Protein AF-A0A970CP35-F1 (afdb_monomer_lite)

pLDDT: mean 85.04, std 11.03, range [39.12, 98.06]

Radius of gyration: 14.08 Å; chains: 1; bounding box: 34×29×34 Å

Foldseek 3Di:
DEQKQAEQPPDPPQPCPDCVVVCDPRNDIDGDPCVLVVLLVVLVPDPDAEEDEYAPRYACPHPCCVPPVSVVNSVVSCVVSPHHYDYDHDDDDPD

Secondary structure (DSSP, 8-state):
--SEES-TT--TT-GGGSGGG--TTTTS-EE-TTHHHHHHHHHHH-SS--EEEE-SSS-TTSTTHHHH-TTHHHHHHHHHTT-EEEE--------

Structure (mmCIF, N/CA/C/O backbone):
data_AF-A0A970CP35-F1
#
_entry.id   AF-A0A970CP35-F1
#
loop_
_atom_site.group_PDB
_atom_site.id
_atom_site.type_symbol
_atom_site.label_atom_id
_atom_site.label_alt_id
_atom_site.label_comp_id
_atom_site.label_asym_id
_atom_site.label_entity_id
_atom_site.label_seq_id
_atom_site.pdbx_PDB_ins_code
_atom_site.Cartn_x
_atom_site.Cartn_y
_atom_site.Cartn_z
_atom_site.occupancy
_atom_site.B_iso_or_equiv
_atom_site.auth_seq_id
_atom_site.auth_comp_id
_atom_site.auth_asym_id
_atom_site.auth_atom_id
_atom_site.pdbx_PDB_model_num
ATOM 1 N N . MET A 1 1 ? 1.812 -2.039 4.882 1.00 83.06 1 MET A N 1
ATOM 2 C CA . MET A 1 1 ? 0.924 -2.771 3.950 1.00 83.06 1 MET A CA 1
ATOM 3 C C . MET A 1 1 ? 1.494 -2.622 2.544 1.00 83.06 1 MET A C 1
ATOM 5 O O . MET A 1 1 ? 1.966 -1.538 2.245 1.00 83.06 1 MET A O 1
ATOM 9 N N . ASN A 1 2 ? 1.479 -3.660 1.706 1.00 82.31 2 ASN A N 1
ATOM 10 C CA . ASN A 1 2 ? 1.986 -3.571 0.324 1.00 82.31 2 ASN A CA 1
ATOM 11 C C . ASN A 1 2 ? 0.859 -3.966 -0.627 1.00 82.31 2 ASN A C 1
ATOM 13 O O . ASN A 1 2 ? 0.359 -5.094 -0.514 1.00 82.31 2 ASN A O 1
ATOM 17 N N . ILE A 1 3 ? 0.451 -3.041 -1.495 1.00 86.69 3 ILE A N 1
ATOM 18 C CA . ILE A 1 3 ? -0.682 -3.203 -2.424 1.00 86.69 3 ILE A CA 1
ATOM 19 C C . ILE A 1 3 ? -0.189 -3.710 -3.779 1.00 86.69 3 ILE A C 1
ATOM 21 O O . ILE A 1 3 ? -0.792 -4.614 -4.361 1.00 86.69 3 ILE A O 1
ATOM 25 N N . TYR A 1 4 ? 0.974 -3.222 -4.202 1.00 86.00 4 TYR A N 1
ATOM 26 C CA . TYR A 1 4 ? 1.774 -3.845 -5.242 1.00 86.00 4 TYR A CA 1
ATOM 27 C C . TYR A 1 4 ? 2.715 -4.906 -4.653 1.00 86.00 4 TYR A C 1
ATOM 29 O O . TYR A 1 4 ? 3.141 -4.839 -3.496 1.00 86.00 4 TYR A O 1
ATOM 37 N N . LYS A 1 5 ? 3.023 -5.923 -5.454 1.00 81.12 5 LYS A N 1
ATOM 38 C CA . LYS A 1 5 ? 4.153 -6.830 -5.259 1.00 81.12 5 LYS A CA 1
ATOM 39 C C . LYS A 1 5 ? 5.265 -6.337 -6.183 1.00 81.12 5 LYS A C 1
ATOM 41 O O . LYS A 1 5 ? 4.986 -6.060 -7.349 1.00 81.12 5 LYS A O 1
ATOM 46 N N . VAL A 1 6 ? 6.476 -6.247 -5.628 1.00 79.69 6 VAL A N 1
ATOM 47 C CA . VAL A 1 6 ? 7.710 -5.775 -6.282 1.00 79.69 6 VAL A CA 1
ATOM 48 C C . VAL A 1 6 ? 7.594 -4.366 -6.888 1.00 79.69 6 VAL A C 1
ATOM 50 O O . VAL A 1 6 ? 6.604 -3.666 -6.672 1.00 79.69 6 VAL A O 1
ATOM 53 N N . CYS A 1 7 ? 8.654 -3.872 -7.530 1.00 77.56 7 CYS A N 1
ATOM 54 C CA . CYS A 1 7 ? 8.668 -2.537 -8.130 1.00 77.56 7 CYS A CA 1
ATOM 55 C C . CYS A 1 7 ? 9.715 -2.450 -9.251 1.00 77.56 7 CYS A C 1
ATOM 57 O O . CYS A 1 7 ? 10.827 -2.952 -9.091 1.00 77.56 7 CYS A O 1
ATOM 59 N N . SER A 1 8 ? 9.380 -1.727 -10.324 1.00 78.06 8 SER A N 1
ATOM 60 C CA . SER A 1 8 ? 10.129 -1.616 -11.585 1.00 78.06 8 SER A CA 1
ATOM 61 C C . SER A 1 8 ? 11.429 -0.792 -11.542 1.00 78.06 8 SER A C 1
ATOM 63 O O . SER A 1 8 ? 12.117 -0.682 -12.548 1.00 78.06 8 SER A O 1
ATOM 65 N N . HIS A 1 9 ? 11.805 -0.218 -10.395 1.00 79.81 9 HIS A N 1
ATOM 66 C CA . HIS A 1 9 ? 12.951 0.700 -10.274 1.00 79.81 9 HIS A CA 1
ATOM 67 C C . HIS A 1 9 ? 14.351 0.052 -10.307 1.00 79.81 9 HIS A C 1
ATOM 69 O O . HIS A 1 9 ? 15.351 0.765 -10.279 1.00 79.81 9 HIS A O 1
ATOM 75 N N . GLY A 1 10 ? 14.471 -1.277 -10.321 1.00 79.56 10 GLY A N 1
ATOM 76 C CA . GLY A 1 10 ? 15.770 -1.928 -10.540 1.00 79.56 10 GLY A CA 1
ATOM 77 C C . GLY A 1 10 ? 16.806 -1.842 -9.396 1.00 79.56 10 GLY A C 1
ATOM 78 O O . GLY A 1 10 ? 17.936 -2.291 -9.578 1.00 79.56 10 GLY A O 1
ATOM 79 N N . CYS A 1 11 ? 16.469 -1.323 -8.208 1.00 82.19 11 CYS A N 1
ATOM 80 C CA . CYS A 1 11 ? 17.433 -1.019 -7.130 1.00 82.19 11 CYS A CA 1
ATOM 81 C C . CYS A 1 11 ? 18.141 -2.247 -6.524 1.00 82.19 11 CYS A C 1
ATOM 83 O O . CYS A 1 11 ? 17.505 -3.066 -5.857 1.00 82.19 11 CYS A O 1
ATOM 85 N N . ILE A 1 12 ? 19.463 -2.377 -6.714 1.00 83.69 12 ILE A N 1
ATOM 86 C CA . ILE A 1 12 ? 20.272 -3.560 -6.315 1.00 83.69 12 ILE A CA 1
ATOM 87 C C . ILE A 1 12 ? 20.294 -3.851 -4.812 1.00 83.69 12 ILE A C 1
ATOM 89 O O . ILE A 1 12 ? 20.499 -4.989 -4.419 1.00 83.69 12 ILE A O 1
ATOM 93 N N . TYR A 1 13 ? 20.007 -2.852 -3.984 1.00 83.69 13 TYR A N 1
ATOM 94 C CA . TYR A 1 13 ? 20.030 -2.940 -2.523 1.00 83.69 13 TYR A CA 1
ATOM 95 C C . TYR A 1 13 ? 18.634 -3.084 -1.896 1.00 83.69 13 TYR A C 1
ATOM 97 O O . TYR A 1 13 ? 18.468 -2.885 -0.694 1.00 83.69 13 TYR A O 1
ATOM 105 N N . ARG A 1 14 ? 17.594 -3.365 -2.692 1.00 80.62 14 ARG A N 1
ATOM 106 C CA . ARG A 1 14 ? 16.238 -3.496 -2.154 1.00 80.62 14 ARG A CA 1
ATOM 107 C C . ARG A 1 14 ? 16.076 -4.828 -1.424 1.00 80.62 14 ARG A C 1
ATOM 109 O O . ARG A 1 14 ? 16.232 -5.882 -2.029 1.00 80.62 14 ARG A O 1
ATOM 116 N N . ASP A 1 15 ? 15.660 -4.760 -0.163 1.00 84.75 15 ASP A N 1
ATOM 117 C CA . ASP A 1 15 ? 15.457 -5.922 0.712 1.00 84.75 15 ASP A CA 1
ATOM 118 C C . ASP A 1 15 ? 14.523 -6.986 0.107 1.00 84.75 15 ASP A C 1
ATOM 120 O O . ASP A 1 15 ? 14.781 -8.183 0.202 1.00 84.75 15 ASP A O 1
ATOM 124 N N . SER A 1 16 ? 13.497 -6.569 -0.647 1.00 79.62 16 SER A N 1
ATOM 125 C CA . SER A 1 16 ? 12.571 -7.494 -1.314 1.00 79.62 16 SER A CA 1
ATOM 126 C C . SER A 1 16 ? 13.205 -8.381 -2.397 1.00 79.62 16 SER A C 1
ATOM 128 O O . SER A 1 16 ? 12.534 -9.292 -2.876 1.00 79.62 16 SER A O 1
ATOM 130 N N . ARG A 1 17 ? 14.476 -8.155 -2.764 1.00 80.50 17 ARG A N 1
ATOM 131 C CA . ARG A 1 17 ? 15.266 -9.041 -3.638 1.00 80.50 17 ARG A CA 1
ATOM 132 C C . ARG A 1 17 ? 15.868 -10.240 -2.916 1.00 80.50 17 ARG A C 1
ATOM 134 O O . ARG A 1 17 ? 16.348 -11.151 -3.580 1.00 80.50 17 ARG A O 1
ATOM 141 N N . SER A 1 18 ? 15.865 -10.243 -1.586 1.00 85.25 18 SER A N 1
ATOM 142 C CA . SER A 1 18 ? 16.373 -11.368 -0.809 1.00 85.25 18 SER A CA 1
ATOM 143 C C . SER A 1 18 ? 15.565 -12.637 -1.089 1.00 85.25 18 SER A C 1
ATOM 145 O O . SER A 1 18 ? 14.332 -12.606 -1.138 1.00 85.25 18 SER A O 1
ATOM 147 N N . GLU A 1 19 ? 16.258 -13.772 -1.215 1.00 83.56 19 GLU A N 1
ATOM 148 C CA . GLU A 1 19 ? 15.650 -15.091 -1.441 1.00 83.56 19 GLU A CA 1
ATOM 149 C C . GLU A 1 19 ? 14.634 -15.465 -0.352 1.00 83.56 19 GLU A C 1
ATOM 151 O O . GLU A 1 19 ? 13.677 -16.192 -0.620 1.00 83.56 19 GLU A O 1
ATOM 156 N N . CYS A 1 20 ? 14.769 -14.912 0.861 1.00 86.00 20 CYS A N 1
ATOM 157 C CA . CYS A 1 20 ? 13.827 -15.159 1.953 1.00 86.00 20 CYS A CA 1
ATOM 158 C C . CYS A 1 20 ? 12.396 -14.676 1.649 1.00 86.00 20 CYS A C 1
ATOM 160 O O . CYS A 1 20 ? 11.446 -15.171 2.257 1.00 86.00 20 CYS A O 1
ATOM 162 N N . TYR A 1 21 ? 12.225 -13.756 0.691 1.00 78.56 21 TYR A N 1
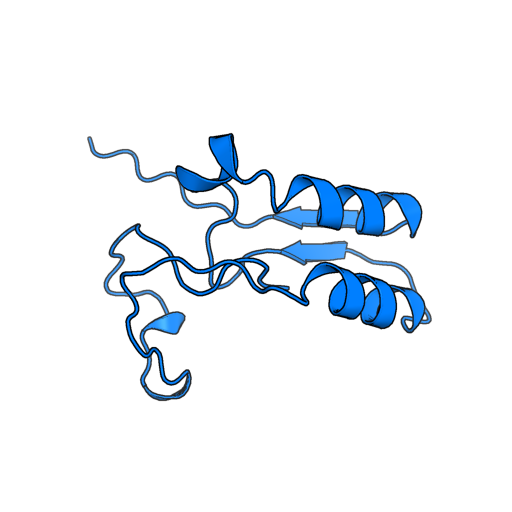ATOM 163 C CA . TYR A 1 21 ? 10.920 -13.273 0.234 1.00 78.56 21 TYR A CA 1
ATOM 164 C C . TYR A 1 21 ? 10.369 -14.030 -0.978 1.00 78.56 21 TYR A C 1
ATOM 166 O O . TYR A 1 21 ? 9.274 -13.694 -1.436 1.00 78.56 21 TYR A O 1
ATOM 174 N N . GLN A 1 22 ? 11.105 -15.028 -1.485 1.00 77.00 22 GLN A N 1
ATOM 175 C CA . GLN A 1 22 ? 10.768 -15.816 -2.677 1.00 77.00 22 GLN A CA 1
ATOM 176 C C . GLN A 1 22 ? 10.280 -14.918 -3.829 1.00 77.00 22 GLN A C 1
ATOM 178 O O . GLN A 1 22 ? 9.113 -14.989 -4.244 1.00 77.00 22 GLN A O 1
ATOM 183 N N . PRO A 1 23 ? 11.130 -13.981 -4.291 1.00 70.38 23 PRO A N 1
ATOM 184 C CA . PRO A 1 23 ? 10.771 -13.058 -5.349 1.00 70.38 23 PRO A CA 1
ATOM 185 C C . PRO A 1 23 ? 10.772 -13.779 -6.701 1.00 70.38 23 PRO A C 1
ATOM 187 O O . PRO A 1 23 ? 11.660 -13.575 -7.523 1.00 70.38 23 PRO A O 1
ATOM 190 N N . ASP A 1 24 ? 9.762 -14.607 -6.955 1.00 71.94 24 ASP A N 1
ATOM 191 C CA . ASP A 1 24 ? 9.508 -15.069 -8.314 1.00 71.94 24 ASP A CA 1
ATOM 192 C C . ASP A 1 24 ? 9.181 -13.848 -9.173 1.00 71.94 24 ASP A C 1
ATOM 194 O O . ASP A 1 24 ? 8.204 -13.138 -8.899 1.00 71.94 24 ASP A O 1
ATOM 198 N N . ASP A 1 25 ? 9.991 -13.638 -10.211 1.00 75.56 25 ASP A N 1
ATOM 199 C CA . ASP A 1 25 ? 9.758 -12.644 -11.257 1.00 75.56 25 AS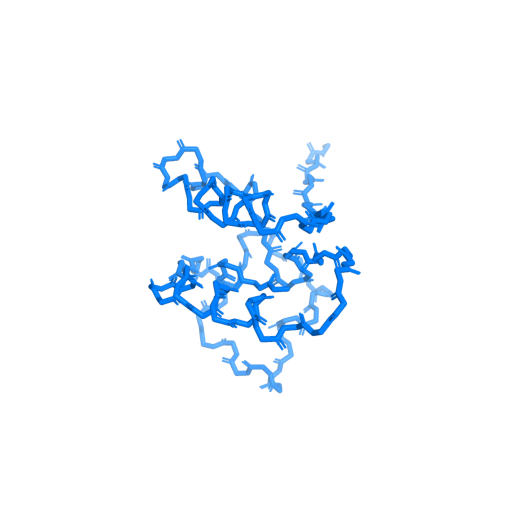P A CA 1
ATOM 200 C C . ASP A 1 25 ? 9.695 -11.197 -10.721 1.00 75.56 25 ASP A C 1
ATOM 202 O O . ASP A 1 25 ? 8.680 -10.498 -10.790 1.00 75.56 25 ASP A O 1
ATOM 206 N N . PHE A 1 26 ? 10.815 -10.760 -10.131 1.00 72.50 26 PHE A N 1
ATOM 207 C CA . PHE A 1 26 ? 10.927 -9.484 -9.418 1.00 72.50 26 PHE A CA 1
ATOM 208 C C . PHE A 1 26 ? 10.734 -8.237 -10.289 1.00 72.50 26 PHE A C 1
ATOM 210 O O . PHE A 1 26 ? 10.385 -7.170 -9.777 1.00 72.50 26 PHE A O 1
ATOM 217 N N . ASP A 1 27 ? 10.959 -8.357 -11.592 1.00 71.38 27 ASP A N 1
ATOM 218 C CA . ASP A 1 27 ? 10.874 -7.224 -12.510 1.00 71.38 27 ASP A CA 1
ATOM 219 C C . ASP A 1 27 ? 9.434 -6.968 -12.986 1.00 71.38 27 ASP A C 1
ATOM 221 O O . ASP A 1 27 ? 9.128 -5.884 -13.488 1.00 71.38 27 ASP A O 1
ATOM 225 N N . ASN A 1 28 ? 8.512 -7.905 -12.740 1.00 79.81 28 ASN A N 1
ATOM 226 C CA . ASN A 1 28 ? 7.104 -7.759 -13.089 1.00 79.81 28 ASN A CA 1
ATOM 227 C C . ASN A 1 28 ? 6.266 -7.288 -11.898 1.00 79.81 28 ASN A C 1
ATOM 229 O O . ASN A 1 28 ? 5.924 -8.045 -10.987 1.00 79.81 28 ASN A O 1
ATOM 233 N N . VAL A 1 29 ? 5.870 -6.014 -11.945 1.00 81.50 29 VAL A N 1
ATOM 234 C CA . VAL A 1 29 ? 4.963 -5.404 -10.965 1.00 81.50 29 VAL A CA 1
ATOM 235 C C . VAL A 1 29 ? 3.585 -6.056 -11.043 1.00 81.50 29 VAL A C 1
ATOM 237 O O . VAL A 1 29 ? 2.987 -6.155 -12.113 1.00 81.50 29 VAL A O 1
ATOM 240 N N . ARG A 1 30 ? 3.045 -6.469 -9.892 1.00 85.12 30 ARG A N 1
ATOM 241 C CA . ARG A 1 30 ? 1.723 -7.115 -9.804 1.00 85.12 30 ARG A CA 1
ATOM 242 C C . ARG A 1 30 ? 0.876 -6.459 -8.727 1.00 85.12 30 ARG A C 1
ATOM 244 O O . ARG A 1 30 ? 1.352 -6.243 -7.615 1.00 85.12 30 ARG A O 1
ATOM 251 N N . ALA A 1 31 ? -0.387 -6.174 -9.019 1.00 83.81 31 ALA A N 1
ATOM 252 C CA . ALA A 1 31 ? -1.342 -5.749 -7.998 1.00 83.81 31 ALA A CA 1
ATOM 253 C C . ALA A 1 31 ? -1.879 -6.969 -7.234 1.00 83.81 31 ALA A C 1
ATOM 255 O O . ALA A 1 31 ? -2.112 -8.028 -7.818 1.00 83.81 31 ALA A O 1
ATOM 256 N N . LYS A 1 32 ? -2.092 -6.838 -5.922 1.00 85.94 32 LYS A N 1
ATOM 257 C CA . LYS A 1 32 ? -2.725 -7.896 -5.124 1.00 85.94 32 LYS A CA 1
ATOM 258 C C . LYS A 1 32 ? -4.245 -7.840 -5.267 1.00 85.94 32 LYS A C 1
ATOM 260 O O . LYS A 1 32 ? -4.874 -6.915 -4.761 1.00 85.94 32 LYS A O 1
ATOM 265 N N . GLU A 1 33 ? -4.830 -8.871 -5.871 1.00 83.38 33 GLU A N 1
ATOM 266 C CA . GLU A 1 33 ? -6.273 -8.976 -6.142 1.00 83.38 33 GLU A CA 1
ATOM 267 C C . GLU A 1 33 ? -7.142 -8.760 -4.887 1.00 83.38 33 GLU A C 1
ATOM 269 O O . GLU A 1 33 ? -8.036 -7.917 -4.871 1.00 83.38 33 GLU A O 1
ATOM 274 N N . ASN A 1 34 ? -6.809 -9.432 -3.781 1.00 88.00 34 ASN A N 1
ATOM 275 C CA . ASN A 1 34 ? -7.577 -9.369 -2.532 1.00 88.00 34 ASN A CA 1
ATOM 276 C C . ASN A 1 34 ? -7.112 -8.275 -1.556 1.00 88.00 34 ASN A C 1
ATOM 278 O O . ASN A 1 34 ? -7.453 -8.321 -0.371 1.00 88.00 34 ASN A O 1
ATOM 282 N N . ALA A 1 35 ? -6.335 -7.286 -2.017 1.00 88.81 35 ALA A N 1
ATOM 283 C CA . ALA A 1 35 ? -5.783 -6.253 -1.141 1.00 88.81 35 ALA A CA 1
ATOM 284 C C . ALA A 1 35 ? -6.877 -5.534 -0.340 1.00 88.81 35 ALA A C 1
ATOM 286 O O . ALA A 1 35 ? -6.783 -5.454 0.878 1.00 88.81 35 ALA A O 1
ATOM 287 N N . LEU A 1 36 ? -7.945 -5.062 -0.989 1.00 91.75 36 LEU A N 1
ATOM 288 C CA . LEU A 1 36 ? -8.967 -4.232 -0.334 1.00 91.75 36 LEU A CA 1
ATOM 289 C C . LEU A 1 36 ? -9.662 -4.948 0.826 1.00 91.75 36 LEU A C 1
ATOM 291 O O . LEU A 1 36 ? -9.788 -4.384 1.912 1.00 91.75 36 LEU A O 1
ATOM 295 N N . ALA A 1 37 ? -10.071 -6.198 0.601 1.00 93.31 37 ALA A N 1
ATOM 296 C CA . ALA A 1 37 ? -10.769 -6.997 1.601 1.00 93.31 37 ALA A CA 1
ATOM 297 C C . ALA A 1 37 ? -9.876 -7.280 2.817 1.00 93.31 37 ALA A C 1
ATOM 299 O O . ALA A 1 37 ? -10.323 -7.151 3.958 1.00 93.31 37 ALA A O 1
ATOM 300 N N . VAL A 1 38 ? -8.602 -7.612 2.580 1.00 93.38 38 VAL A N 1
ATOM 301 C CA . VAL A 1 38 ? -7.619 -7.845 3.649 1.00 93.38 38 VAL A CA 1
ATOM 302 C C . VAL A 1 38 ? -7.379 -6.565 4.448 1.00 93.38 38 VAL A C 1
ATOM 304 O O . VAL A 1 38 ? -7.432 -6.584 5.673 1.00 93.38 38 VAL A O 1
ATOM 307 N N . ILE A 1 39 ? -7.195 -5.436 3.764 1.00 93.56 39 ILE A N 1
ATOM 308 C CA . ILE A 1 39 ? -6.954 -4.132 4.388 1.00 93.56 39 ILE A CA 1
ATOM 309 C C . ILE A 1 39 ? -8.128 -3.726 5.272 1.00 93.56 39 ILE A C 1
ATOM 311 O O . ILE A 1 39 ? -7.941 -3.356 6.429 1.00 93.56 39 ILE A O 1
ATOM 315 N N . GLU A 1 40 ? -9.348 -3.799 4.744 1.00 95.69 40 GLU A N 1
ATOM 316 C CA . GLU A 1 40 ? -10.532 -3.415 5.502 1.00 95.69 40 GLU A CA 1
ATOM 317 C C . GLU A 1 40 ? -10.731 -4.316 6.725 1.00 95.69 40 GLU A C 1
ATOM 319 O O . GLU A 1 40 ? -11.012 -3.813 7.816 1.00 95.69 40 GLU A O 1
ATOM 324 N N . ARG A 1 41 ? -10.543 -5.632 6.567 1.00 96.44 41 ARG A N 1
ATOM 325 C CA . ARG A 1 41 ? -10.615 -6.596 7.670 1.00 96.44 41 ARG A CA 1
ATOM 326 C C . ARG A 1 41 ? -9.583 -6.284 8.752 1.00 96.44 41 ARG A C 1
ATOM 328 O O . ARG A 1 41 ? -9.946 -6.188 9.926 1.00 96.44 41 ARG A O 1
ATOM 335 N N . ASP A 1 42 ? -8.325 -6.092 8.367 1.00 95.00 42 ASP A N 1
ATOM 336 C CA . ASP A 1 42 ? -7.232 -5.827 9.300 1.00 95.00 42 ASP A CA 1
ATOM 337 C C . ASP A 1 42 ? -7.476 -4.533 10.072 1.00 95.00 42 ASP A C 1
ATOM 339 O O . ASP A 1 42 ? -7.385 -4.524 11.300 1.00 95.00 42 ASP A O 1
ATOM 343 N N . LEU A 1 43 ? -7.853 -3.453 9.382 1.00 96.62 43 LEU A N 1
ATOM 344 C CA . LEU A 1 43 ? -8.091 -2.149 10.001 1.00 96.62 43 LEU A CA 1
ATOM 345 C C . LEU A 1 43 ? -9.328 -2.138 10.907 1.00 96.62 43 LEU A C 1
ATOM 347 O O . LEU A 1 43 ? -9.291 -1.508 11.966 1.00 96.62 43 LEU A O 1
ATOM 351 N N . LYS A 1 44 ? -10.401 -2.857 10.550 1.00 96.81 44 LYS A N 1
ATOM 352 C CA . LYS A 1 44 ? -11.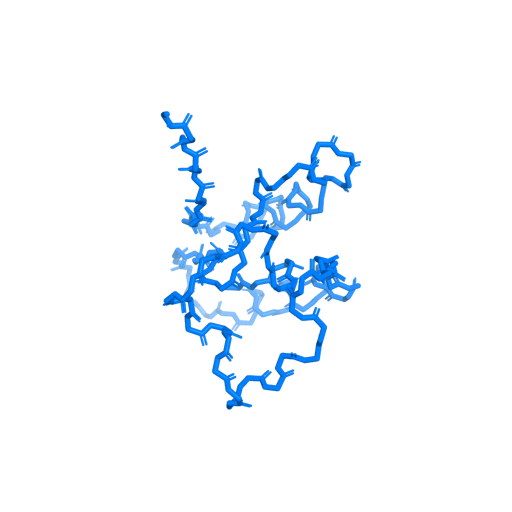574 -3.033 11.427 1.00 96.81 44 LYS A CA 1
ATOM 353 C C . LYS A 1 44 ? -11.239 -3.807 12.700 1.00 96.81 44 LYS A C 1
ATOM 355 O O . LYS A 1 44 ? -11.825 -3.531 13.740 1.00 96.81 44 LYS A O 1
ATOM 360 N N . SER A 1 45 ? -10.292 -4.744 12.638 1.00 96.81 45 SER A N 1
ATOM 361 C CA . SER A 1 45 ? -9.897 -5.552 13.800 1.00 96.81 45 SER A CA 1
ATOM 362 C C . SER A 1 45 ? -9.041 -4.795 14.830 1.00 96.81 45 SER A C 1
ATOM 364 O O . SER A 1 45 ? -8.884 -5.250 15.965 1.00 96.81 45 SER A O 1
ATOM 366 N N . ARG A 1 46 ? -8.469 -3.633 14.472 1.00 95.94 46 ARG A N 1
ATOM 367 C CA . ARG A 1 46 ? -7.585 -2.877 15.372 1.00 95.94 46 ARG A CA 1
ATOM 368 C C . ARG A 1 46 ? -8.384 -2.140 16.451 1.00 95.94 46 ARG A C 1
ATOM 370 O O . ARG A 1 46 ? -9.213 -1.285 16.155 1.00 95.94 46 ARG A O 1
ATOM 377 N N . ARG A 1 47 ? -8.040 -2.397 17.720 1.00 96.00 47 ARG A N 1
ATOM 378 C CA . ARG A 1 47 ? -8.635 -1.736 18.901 1.00 96.00 47 ARG A CA 1
ATOM 379 C C . ARG A 1 47 ? -8.323 -0.238 19.007 1.00 96.00 47 ARG A C 1
ATOM 381 O O . ARG A 1 47 ? -9.084 0.493 19.626 1.00 96.00 47 ARG A O 1
ATOM 388 N N . ARG A 1 48 ? -7.194 0.214 18.453 1.00 96.06 48 ARG A N 1
ATOM 389 C CA . ARG A 1 48 ? -6.757 1.619 18.466 1.00 96.06 48 ARG A CA 1
ATOM 390 C C . ARG A 1 48 ? -6.440 2.083 17.051 1.00 96.06 48 ARG A C 1
ATOM 392 O O . ARG A 1 48 ? -5.930 1.302 16.245 1.00 96.06 48 ARG A O 1
ATOM 399 N N . LYS A 1 49 ? -6.737 3.352 16.774 1.00 96.75 49 LYS A N 1
ATOM 400 C CA . LYS A 1 49 ? -6.358 4.026 15.530 1.00 96.75 49 LYS A CA 1
ATOM 401 C C . LYS A 1 49 ? -4.902 4.481 15.608 1.00 96.75 49 LYS A C 1
ATOM 403 O O . LYS A 1 49 ? -4.367 4.684 16.694 1.00 96.75 49 LYS A O 1
ATOM 408 N N . GLY A 1 50 ? -4.271 4.598 14.450 1.00 95.81 50 GLY A N 1
ATOM 409 C CA . GLY A 1 50 ? -2.869 4.972 14.310 1.00 95.81 50 GLY A CA 1
ATOM 410 C C . GLY A 1 50 ? -2.546 5.309 12.861 1.00 95.81 50 GLY A C 1
ATOM 411 O O . GLY A 1 50 ? -3.454 5.587 12.075 1.00 95.81 50 GLY A O 1
ATOM 412 N N . ILE A 1 51 ? -1.262 5.258 12.514 1.00 96.38 51 ILE A N 1
ATOM 413 C CA . ILE A 1 51 ? -0.772 5.517 11.159 1.00 96.38 51 ILE A CA 1
ATOM 414 C C . ILE A 1 51 ? -0.542 4.185 10.446 1.00 96.38 51 ILE A C 1
ATOM 416 O O . ILE A 1 51 ? 0.113 3.286 10.974 1.00 96.38 51 ILE A O 1
ATOM 420 N N . VAL A 1 52 ? -1.078 4.061 9.238 1.00 94.81 52 VAL A N 1
ATOM 421 C CA . VAL A 1 52 ? -0.866 2.911 8.364 1.00 94.81 52 VAL A CA 1
ATOM 422 C C . VAL A 1 52 ? 0.285 3.228 7.416 1.00 94.81 52 VAL A C 1
ATOM 424 O O . VAL A 1 52 ? 0.150 4.082 6.544 1.00 94.81 52 VAL A O 1
ATOM 427 N N . GLY A 1 53 ? 1.413 2.539 7.591 1.00 92.75 53 GLY A N 1
ATOM 428 C CA . GLY A 1 53 ? 2.531 2.589 6.649 1.00 92.75 53 GLY A CA 1
ATOM 429 C C . GLY A 1 53 ? 2.228 1.769 5.394 1.00 92.75 53 GLY A C 1
ATOM 430 O O . GLY A 1 53 ? 1.889 0.582 5.500 1.00 92.75 53 GLY A O 1
ATOM 431 N N . VAL A 1 54 ? 2.354 2.375 4.217 1.00 90.00 54 VAL A N 1
ATOM 432 C CA . VAL A 1 54 ? 2.063 1.780 2.905 1.00 90.00 54 VAL A CA 1
ATOM 433 C C . VAL A 1 54 ? 3.320 1.792 2.047 1.00 90.00 54 VAL A C 1
ATOM 435 O O . VAL A 1 54 ? 3.996 2.810 1.993 1.00 90.00 54 VAL A O 1
ATOM 438 N N . ASP A 1 55 ? 3.609 0.668 1.389 1.00 85.25 55 ASP A N 1
ATOM 439 C CA . ASP A 1 55 ? 4.636 0.540 0.342 1.00 85.25 55 ASP A CA 1
ATOM 440 C C . ASP A 1 55 ? 6.085 0.522 0.811 1.00 85.25 55 ASP A C 1
ATOM 442 O O . ASP A 1 55 ? 6.999 0.918 0.104 1.00 85.25 55 ASP A O 1
ATOM 446 N N . ALA A 1 56 ? 6.330 -0.059 1.984 1.00 83.75 56 ALA A N 1
ATOM 447 C CA . ALA A 1 56 ? 7.695 -0.293 2.457 1.00 83.75 56 ALA A CA 1
ATOM 448 C C . ALA A 1 56 ? 8.519 -1.205 1.517 1.00 83.75 56 ALA A C 1
ATOM 450 O O . ALA A 1 56 ? 9.742 -1.122 1.506 1.00 83.75 56 ALA A O 1
ATOM 451 N N . MET A 1 57 ? 7.863 -2.083 0.744 1.00 81.69 57 MET A N 1
ATOM 452 C CA . MET A 1 57 ? 8.530 -3.063 -0.139 1.00 81.69 57 MET A CA 1
ATOM 453 C C . MET A 1 57 ? 8.123 -2.947 -1.614 1.00 81.69 57 MET A C 1
ATOM 455 O O . MET A 1 57 ? 8.544 -3.763 -2.440 1.00 81.69 57 MET A O 1
ATOM 459 N N . SER A 1 58 ? 7.276 -1.975 -1.936 1.00 82.56 58 SER A N 1
ATOM 460 C CA . SER A 1 58 ? 6.723 -1.727 -3.268 1.00 82.56 58 SER A CA 1
ATOM 461 C C . SER A 1 58 ? 6.756 -0.232 -3.565 1.00 82.56 58 SER A C 1
ATOM 463 O O . SER A 1 58 ? 7.212 0.549 -2.743 1.00 82.56 58 SER A O 1
ATOM 465 N N . ASP A 1 59 ? 6.296 0.173 -4.744 1.00 84.50 59 ASP A N 1
ATOM 466 C CA . ASP A 1 59 ? 6.082 1.586 -5.034 1.00 84.50 59 ASP A CA 1
ATOM 467 C C . ASP A 1 59 ? 4.686 1.771 -5.603 1.00 84.50 59 ASP A C 1
ATOM 469 O O . ASP A 1 59 ? 4.352 1.197 -6.639 1.00 84.50 59 ASP A O 1
ATOM 473 N N . SER A 1 60 ? 3.880 2.550 -4.902 1.00 80.25 60 SER A N 1
ATOM 474 C CA . SER A 1 60 ? 2.486 2.810 -5.233 1.00 80.25 60 SER A CA 1
ATOM 475 C C . SER A 1 60 ? 2.256 3.948 -6.197 1.00 80.25 60 SER A C 1
ATOM 477 O O . SER A 1 60 ? 1.171 4.040 -6.756 1.00 80.25 60 SER A O 1
ATOM 479 N N . TYR A 1 61 ? 3.265 4.778 -6.439 1.00 81.56 61 TYR A N 1
ATOM 480 C CA . TYR A 1 61 ? 3.212 5.837 -7.443 1.00 81.56 61 TYR A CA 1
ATOM 481 C C . TYR A 1 61 ? 4.049 5.483 -8.675 1.00 81.56 61 TYR A C 1
ATOM 483 O O . TYR A 1 61 ? 4.526 6.356 -9.399 1.00 81.56 61 TYR A O 1
ATOM 491 N N . ASN A 1 62 ? 4.195 4.182 -8.943 1.00 81.81 62 ASN A N 1
ATOM 492 C CA . ASN A 1 62 ? 4.801 3.692 -10.171 1.00 81.81 62 ASN A CA 1
ATOM 493 C C . ASN A 1 62 ? 3.968 4.092 -11.412 1.00 81.81 62 ASN A C 1
ATOM 495 O O . ASN A 1 62 ? 2.811 4.510 -11.323 1.00 81.81 62 ASN A O 1
ATOM 499 N N . HIS A 1 63 ? 4.545 3.930 -12.604 1.00 83.94 63 HIS A N 1
ATOM 500 C CA . HIS A 1 63 ? 3.904 4.361 -13.850 1.00 83.94 63 HIS A CA 1
ATOM 501 C C . HIS A 1 63 ? 2.568 3.656 -14.164 1.00 83.94 63 HIS A C 1
ATOM 503 O O . HIS A 1 63 ? 1.765 4.214 -14.913 1.00 83.94 63 HIS A O 1
ATOM 509 N N . PHE A 1 64 ? 2.303 2.472 -13.599 1.00 84.06 64 PHE A N 1
ATOM 510 C CA . PHE A 1 64 ? 1.036 1.756 -13.766 1.00 84.06 64 PHE A CA 1
ATOM 511 C C . PHE A 1 64 ? -0.102 2.368 -12.943 1.00 84.06 64 PHE A C 1
ATOM 513 O O . PHE A 1 64 ? -1.258 2.263 -13.352 1.00 84.06 64 PHE A O 1
ATOM 520 N N . GLU A 1 65 ? 0.184 3.032 -11.817 1.00 86.00 65 GLU A N 1
ATOM 521 C CA . GLU A 1 65 ? -0.860 3.609 -10.952 1.00 86.00 65 GLU A CA 1
ATOM 522 C C . GLU A 1 65 ? -1.691 4.668 -11.687 1.00 86.00 65 GLU A C 1
ATOM 524 O O . GLU A 1 65 ? -2.895 4.776 -11.454 1.00 86.00 65 GLU A O 1
ATOM 529 N N . LYS A 1 66 ? -1.092 5.379 -12.657 1.00 83.44 66 LYS A N 1
ATOM 530 C CA . LYS A 1 66 ? -1.813 6.328 -13.524 1.00 83.44 66 LYS A CA 1
ATOM 531 C C . LYS A 1 66 ? -3.015 5.695 -14.232 1.00 83.44 66 LYS A C 1
ATOM 533 O O . LYS A 1 66 ? -3.978 6.399 -14.513 1.00 83.44 66 LYS A O 1
ATOM 538 N N . GLN A 1 67 ? -2.947 4.398 -14.535 1.00 85.38 67 GLN A N 1
ATOM 539 C CA . GLN A 1 67 ? -4.003 3.657 -15.226 1.00 85.38 67 GLN A CA 1
ATOM 540 C C . GLN A 1 67 ? -4.815 2.781 -14.270 1.00 85.38 67 GLN A C 1
ATOM 542 O O . GLN A 1 67 ? -6.037 2.738 -14.367 1.00 85.38 67 GLN A O 1
ATOM 547 N N . LEU A 1 68 ? -4.144 2.073 -13.358 1.00 83.00 68 LEU A N 1
ATOM 548 C CA . LEU A 1 68 ? -4.786 1.062 -12.519 1.00 83.00 68 LEU A CA 1
ATOM 549 C C . LEU A 1 68 ? -5.498 1.655 -11.297 1.00 83.00 68 LEU A C 1
ATOM 551 O O . LEU A 1 68 ? -6.444 1.045 -10.797 1.00 83.00 68 LEU A O 1
ATOM 555 N N . GLN A 1 69 ? -5.049 2.821 -10.819 1.00 84.69 69 GLN A N 1
ATOM 556 C CA . GLN A 1 69 ? -5.586 3.519 -9.647 1.00 84.69 69 GLN A CA 1
ATOM 557 C C . GLN A 1 69 ? -5.829 2.601 -8.433 1.00 84.69 69 GLN A C 1
ATOM 559 O O . GLN A 1 69 ? -6.842 2.719 -7.726 1.00 84.69 69 GLN A O 1
ATOM 564 N N . VAL A 1 70 ? -4.936 1.633 -8.199 1.00 85.38 70 VAL A N 1
ATOM 565 C CA . VAL A 1 70 ? -5.160 0.599 -7.180 1.00 85.38 70 VAL A CA 1
ATOM 566 C C . VAL A 1 70 ? -4.962 1.142 -5.773 1.00 85.38 70 VAL A C 1
ATOM 568 O O . VAL A 1 70 ? -5.445 0.519 -4.831 1.00 85.38 70 VAL A O 1
ATOM 571 N N . ILE A 1 71 ? -4.303 2.294 -5.614 1.00 89.19 71 ILE A N 1
ATOM 572 C CA . ILE A 1 71 ? -4.040 2.935 -4.316 1.00 89.19 71 ILE A CA 1
ATOM 573 C C . ILE A 1 71 ? -5.171 3.837 -3.860 1.00 89.19 71 ILE A C 1
ATOM 575 O O . ILE A 1 71 ? -5.415 3.972 -2.657 1.00 89.19 71 ILE A O 1
ATOM 579 N N . HIS A 1 72 ? -5.953 4.364 -4.795 1.00 89.12 72 HIS A N 1
ATOM 580 C CA . HIS A 1 72 ? -7.086 5.217 -4.465 1.00 89.12 72 HIS A CA 1
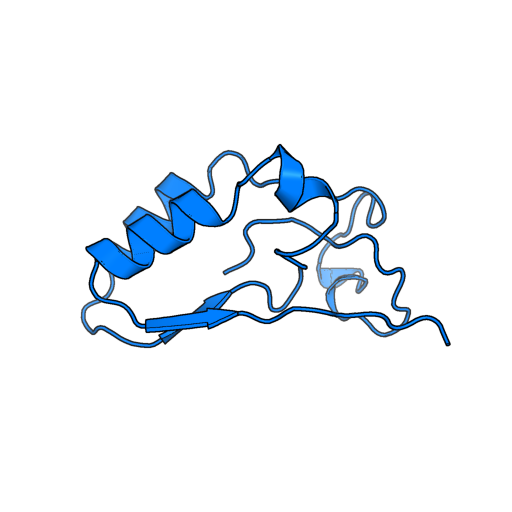ATOM 581 C C . HIS A 1 72 ? -8.119 4.510 -3.564 1.00 89.12 72 HIS A C 1
ATOM 583 O O . HIS A 1 72 ? -8.598 5.073 -2.576 1.00 89.12 72 HIS A O 1
ATOM 589 N N . ARG A 1 73 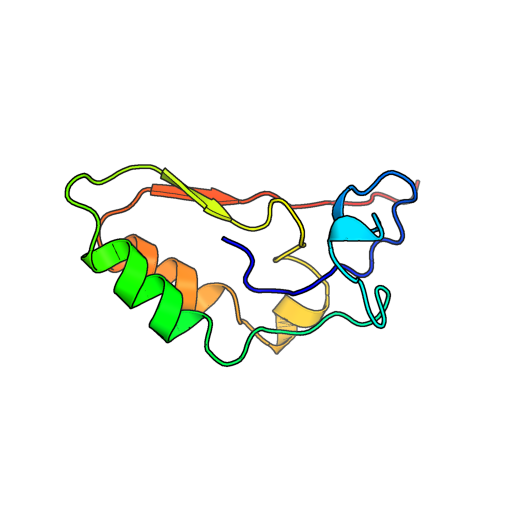? -8.461 3.247 -3.856 1.00 90.56 73 ARG A N 1
ATOM 590 C CA . ARG A 1 73 ? -9.458 2.492 -3.068 1.00 90.56 73 ARG A CA 1
ATOM 591 C C . ARG A 1 73 ? -8.981 2.174 -1.633 1.00 90.56 73 ARG A C 1
ATOM 593 O O . ARG A 1 73 ? -9.746 2.433 -0.704 1.00 90.56 73 ARG A O 1
ATOM 600 N N . PRO A 1 74 ? -7.749 1.677 -1.403 1.00 92.25 74 PRO A N 1
ATOM 601 C CA . PRO A 1 74 ? -7.157 1.523 -0.075 1.00 92.25 74 PRO A CA 1
ATOM 602 C C . PRO A 1 74 ? -7.144 2.807 0.750 1.00 92.25 74 PRO A C 1
ATOM 604 O O . PRO A 1 74 ? -7.541 2.775 1.913 1.00 92.25 74 PRO A O 1
ATOM 607 N N . LEU A 1 75 ? -6.744 3.938 0.158 1.00 93.75 75 LEU A N 1
ATOM 608 C CA . LEU A 1 75 ? -6.712 5.223 0.863 1.00 93.75 75 LEU A CA 1
ATOM 609 C C . LEU A 1 75 ? -8.107 5.650 1.328 1.00 93.75 75 LEU A C 1
ATOM 611 O O . LEU A 1 75 ? -8.269 6.086 2.466 1.00 93.75 75 LEU A O 1
ATOM 615 N N . ASN A 1 76 ? -9.133 5.430 0.503 1.00 95.12 76 ASN A N 1
ATOM 616 C CA . ASN A 1 76 ? -10.518 5.680 0.899 1.00 95.12 76 ASN A CA 1
ATOM 617 C C . ASN A 1 76 ? -10.970 4.793 2.068 1.00 95.12 76 ASN A C 1
ATOM 619 O O . ASN A 1 76 ? -11.673 5.268 2.960 1.00 95.12 76 ASN A O 1
ATOM 623 N N . ILE A 1 77 ? -10.555 3.523 2.109 1.00 95.75 77 ILE A N 1
ATOM 624 C CA . ILE A 1 77 ? -10.838 2.629 3.244 1.00 95.75 77 ILE A CA 1
ATOM 625 C C . ILE A 1 77 ? -10.147 3.141 4.515 1.00 95.75 77 ILE A C 1
ATOM 627 O O . ILE A 1 77 ? -10.792 3.231 5.558 1.00 95.75 77 ILE A O 1
ATOM 631 N N . ILE A 1 78 ? -8.862 3.496 4.430 1.00 96.12 78 ILE A N 1
ATOM 632 C CA . ILE A 1 78 ? -8.068 4.014 5.556 1.00 96.12 78 ILE A CA 1
ATOM 633 C C . ILE A 1 78 ? -8.715 5.283 6.124 1.00 96.12 78 ILE A C 1
ATOM 635 O O . ILE A 1 78 ? -8.970 5.350 7.330 1.00 96.12 78 ILE A O 1
ATOM 639 N N . ASN A 1 79 ? -9.059 6.235 5.251 1.00 97.00 79 ASN A N 1
ATOM 640 C CA . ASN A 1 79 ? -9.716 7.485 5.620 1.00 97.00 79 ASN A CA 1
ATOM 641 C C . ASN A 1 79 ? -11.090 7.239 6.265 1.00 97.00 79 ASN A C 1
ATOM 643 O O . ASN A 1 79 ? -11.353 7.702 7.372 1.00 97.00 79 ASN A O 1
ATOM 647 N N . ARG A 1 80 ? -11.948 6.425 5.630 1.00 97.69 80 ARG A N 1
ATOM 648 C CA . ARG A 1 80 ? -13.285 6.088 6.154 1.00 97.69 80 ARG A CA 1
ATOM 649 C C . ARG A 1 80 ? -13.229 5.405 7.521 1.00 97.69 80 ARG A C 1
ATOM 651 O O . ARG A 1 80 ? -14.133 5.581 8.331 1.00 97.69 80 ARG A O 1
ATOM 658 N N . LEU A 1 81 ? -12.192 4.608 7.783 1.00 97.25 81 LEU A N 1
ATOM 659 C CA . LEU A 1 81 ? -11.991 3.938 9.069 1.00 97.25 81 LEU A CA 1
ATOM 660 C C . LEU A 1 81 ? -11.261 4.810 10.107 1.00 97.25 81 LEU A C 1
ATOM 662 O O . LEU A 1 81 ? -11.034 4.325 11.221 1.00 97.25 81 LEU A O 1
ATOM 666 N N . GLY A 1 82 ? -10.910 6.058 9.777 1.00 97.50 82 GLY A N 1
ATOM 667 C CA . GLY A 1 82 ? -10.321 7.037 10.694 1.00 97.50 82 GLY A CA 1
ATOM 668 C C . GLY A 1 82 ? -8.859 6.769 11.056 1.00 97.50 82 GLY A C 1
ATOM 669 O O . GLY A 1 82 ? -8.450 7.043 12.183 1.00 97.50 82 GLY A O 1
ATOM 670 N N . PHE A 1 83 ? -8.083 6.171 10.151 1.00 98.06 83 PHE A N 1
ATOM 671 C CA . PHE A 1 83 ? -6.641 5.983 10.331 1.00 98.06 83 PHE A CA 1
ATOM 672 C C . PHE A 1 83 ? -5.849 7.071 9.601 1.00 98.06 83 PHE A C 1
ATOM 674 O O . PHE A 1 83 ? -6.263 7.552 8.549 1.00 98.06 83 PHE A O 1
ATOM 681 N N . GLY A 1 84 ? -4.676 7.413 10.137 1.00 97.12 84 GLY A N 1
ATOM 682 C CA . GLY A 1 84 ? -3.672 8.171 9.393 1.00 97.12 84 GLY A CA 1
ATOM 683 C C . GLY A 1 84 ? -2.955 7.276 8.382 1.00 97.12 84 GLY A C 1
ATOM 684 O O . GLY A 1 84 ? -2.952 6.050 8.519 1.00 97.12 84 GLY A O 1
ATOM 685 N N . VAL A 1 85 ? -2.304 7.880 7.391 1.00 94.94 85 VAL A N 1
ATOM 686 C CA . VAL A 1 85 ? -1.529 7.155 6.378 1.00 94.94 85 VAL A CA 1
ATOM 687 C C . VAL A 1 85 ? -0.133 7.749 6.240 1.00 94.94 85 VAL A C 1
ATOM 689 O O . VAL A 1 85 ? 0.035 8.964 6.288 1.00 94.94 85 VAL A O 1
ATOM 692 N N . TRP A 1 86 ? 0.861 6.885 6.063 1.00 94.12 86 TRP A N 1
ATOM 693 C CA . TRP A 1 86 ? 2.205 7.261 5.643 1.00 94.12 86 TRP A CA 1
ATOM 694 C C . TRP A 1 86 ? 2.596 6.396 4.450 1.00 94.12 86 TRP A C 1
ATOM 696 O O . TRP A 1 86 ? 2.497 5.172 4.521 1.00 94.12 86 TRP A O 1
ATOM 706 N N . ILE A 1 87 ? 2.988 7.029 3.347 1.00 88.69 87 ILE A N 1
ATOM 707 C CA . ILE A 1 87 ? 3.282 6.349 2.085 1.00 88.69 87 ILE A CA 1
ATOM 708 C C . ILE A 1 87 ? 4.777 6.472 1.810 1.00 88.69 87 ILE A C 1
ATOM 710 O O . ILE A 1 87 ? 5.309 7.583 1.781 1.00 88.69 87 ILE A O 1
ATOM 714 N N . TYR A 1 88 ? 5.435 5.337 1.594 1.00 86.75 88 TYR A N 1
ATOM 715 C CA . TYR A 1 88 ? 6.773 5.293 1.021 1.00 86.75 88 TYR A CA 1
ATOM 716 C C . TYR A 1 88 ? 6.647 5.334 -0.502 1.00 86.75 88 TYR A C 1
ATOM 718 O O . TYR A 1 88 ? 5.856 4.605 -1.093 1.00 86.75 88 TYR A O 1
ATOM 726 N N . TYR A 1 89 ? 7.417 6.195 -1.148 1.00 81.62 89 TYR A N 1
ATOM 727 C CA . TYR A 1 89 ? 7.449 6.294 -2.601 1.00 81.62 89 TYR A CA 1
ATOM 728 C C . TYR A 1 89 ? 8.884 6.536 -3.046 1.00 81.62 89 TYR A C 1
ATOM 730 O O . TYR A 1 89 ? 9.667 7.152 -2.317 1.00 81.62 89 TYR A O 1
ATOM 738 N N . GLN A 1 90 ? 9.242 6.052 -4.232 1.00 75.31 90 GLN A N 1
ATOM 739 C CA . GLN A 1 90 ? 10.580 6.224 -4.769 1.00 75.31 90 GLN A CA 1
ATOM 740 C C . GLN A 1 90 ? 10.516 7.082 -6.032 1.00 75.31 90 GLN A C 1
ATOM 742 O O . GLN A 1 90 ? 10.027 6.654 -7.069 1.00 75.31 90 GLN A O 1
ATOM 747 N N . TYR A 1 91 ? 11.060 8.297 -5.962 1.00 67.19 91 TYR A N 1
ATOM 748 C CA . TYR A 1 91 ? 11.375 9.068 -7.165 1.00 67.19 91 TYR A CA 1
ATOM 749 C C . TYR A 1 91 ? 12.826 8.789 -7.546 1.00 67.19 91 TYR A C 1
ATOM 751 O O . TYR A 1 91 ? 13.745 9.263 -6.879 1.00 67.19 91 TYR A O 1
ATOM 759 N N . LEU A 1 92 ? 13.043 8.024 -8.616 1.00 57.69 92 LEU A N 1
ATOM 760 C CA . LEU A 1 92 ? 14.332 8.030 -9.304 1.00 57.69 92 LEU A CA 1
ATOM 761 C C . LEU A 1 92 ? 14.367 9.227 -10.260 1.00 57.69 92 LEU A C 1
ATOM 763 O O . LEU A 1 92 ? 13.791 9.187 -11.344 1.00 57.69 92 LEU A O 1
ATOM 767 N N . PHE A 1 93 ? 15.056 10.293 -9.856 1.00 44.69 93 PHE A N 1
ATOM 768 C CA . PHE A 1 93 ? 15.638 11.229 -10.814 1.00 44.69 93 PHE A CA 1
ATOM 769 C C . PHE A 1 93 ? 16.843 10.521 -11.441 1.00 44.69 93 PHE A C 1
ATOM 771 O O . PHE A 1 93 ? 17.875 10.368 -10.790 1.00 44.69 93 PHE A O 1
ATOM 778 N N . PHE A 1 94 ? 16.709 10.055 -12.681 1.00 44.00 94 PHE A N 1
ATOM 779 C CA . PHE A 1 94 ? 17.889 9.868 -13.521 1.00 44.00 94 PHE A CA 1
ATOM 780 C C . PHE A 1 94 ? 18.368 11.275 -13.894 1.00 44.00 94 PHE A C 1
ATOM 782 O O . PHE A 1 94 ? 17.676 11.978 -14.632 1.00 44.00 94 PHE A O 1
ATOM 789 N N . ALA A 1 95 ?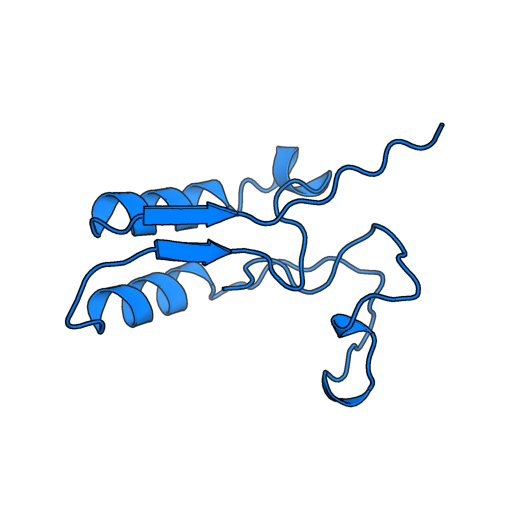 19.471 11.707 -13.281 1.00 39.12 95 ALA A N 1
ATOM 790 C CA . ALA A 1 95 ? 20.260 12.846 -13.743 1.00 39.12 95 ALA A CA 1
ATOM 791 C C . ALA A 1 95 ? 21.196 12.392 -14.867 1.00 39.12 95 ALA A C 1
ATOM 793 O O . ALA A 1 95 ? 21.671 11.233 -14.786 1.00 39.12 95 ALA A O 1
#

Sequence (95 aa):
MNIYKVCSHGCIYRDSRSECYQPDDFDNVRAKENALAVIERDLKSRRRKGIVGVDAMSDSYNHFEKQLQVIHRPLNIINRLGFGVWIYYQYLFFA